Protein AF-A0A0K2VIL4-F1 (afdb_monomer)

Mean predicted aligned error: 11.97 Å

Structure (mmCIF, N/CA/C/O backbone):
data_AF-A0A0K2VIL4-F1
#
_entry.id   AF-A0A0K2VIL4-F1
#
loop_
_atom_site.group_PDB
_atom_site.id
_atom_site.type_symbol
_atom_site.label_atom_id
_atom_site.label_alt_id
_atom_site.label_comp_id
_atom_site.label_asym_id
_atom_site.label_entity_id
_atom_site.label_seq_id
_atom_site.pdbx_PDB_ins_code
_atom_site.Cartn_x
_atom_site.Cartn_y
_atom_site.Cartn_z
_atom_site.occupancy
_atom_site.B_iso_or_equiv
_atom_site.auth_seq_id
_atom_site.auth_comp_id
_atom_site.auth_asym_id
_atom_site.auth_atom_id
_atom_site.pdbx_PDB_model_num
ATOM 1 N N . MET A 1 1 ? 13.661 13.973 -0.979 1.00 40.34 1 MET A N 1
ATOM 2 C CA . MET A 1 1 ? 13.754 12.608 -0.407 1.00 40.34 1 MET A CA 1
ATOM 3 C C . MET A 1 1 ? 13.220 11.611 -1.428 1.00 40.34 1 MET A C 1
ATOM 5 O O . MET A 1 1 ? 12.147 11.845 -1.969 1.00 40.34 1 MET A O 1
ATOM 9 N N . GLY A 1 2 ? 13.988 10.572 -1.771 1.00 50.31 2 GLY A N 1
ATOM 10 C CA . GLY A 1 2 ? 13.597 9.580 -2.782 1.00 50.31 2 GLY A CA 1
ATOM 11 C C . GLY A 1 2 ? 12.700 8.485 -2.201 1.00 50.31 2 GLY A C 1
ATOM 12 O O . GLY A 1 2 ? 12.974 7.985 -1.115 1.00 50.31 2 GLY A O 1
ATOM 13 N N . LYS A 1 3 ? 11.635 8.109 -2.920 1.00 58.19 3 LYS A N 1
ATOM 14 C CA . LYS A 1 3 ? 10.747 6.992 -2.549 1.00 58.19 3 LYS A CA 1
ATOM 15 C C . LYS A 1 3 ? 11.467 5.650 -2.723 1.00 58.19 3 LYS A C 1
ATOM 17 O O . LYS A 1 3 ? 12.288 5.515 -3.635 1.00 58.19 3 LYS A O 1
ATOM 22 N N . ASN A 1 4 ? 11.137 4.648 -1.900 1.00 68.44 4 ASN A N 1
ATOM 23 C CA . ASN A 1 4 ? 11.674 3.300 -2.088 1.00 68.44 4 ASN A CA 1
ATOM 24 C C . ASN A 1 4 ? 11.289 2.747 -3.463 1.00 68.44 4 ASN A C 1
ATOM 26 O O . ASN A 1 4 ? 10.194 2.978 -3.972 1.00 68.44 4 ASN A O 1
ATOM 30 N N . ARG A 1 5 ? 12.203 1.975 -4.055 1.00 74.44 5 ARG A N 1
ATOM 31 C CA . ARG A 1 5 ? 11.951 1.236 -5.303 1.00 74.44 5 ARG A CA 1
ATOM 32 C C . ARG A 1 5 ? 11.343 -0.145 -5.047 1.00 74.44 5 ARG A C 1
ATOM 34 O O . ARG A 1 5 ? 10.917 -0.807 -5.988 1.00 74.44 5 ARG A O 1
ATOM 41 N N . ASN A 1 6 ? 11.289 -0.553 -3.778 1.00 82.44 6 ASN A N 1
ATOM 42 C CA . ASN A 1 6 ? 10.804 -1.852 -3.333 1.00 82.44 6 ASN A CA 1
ATOM 43 C C . ASN A 1 6 ? 9.430 -1.756 -2.686 1.00 82.44 6 ASN A C 1
ATOM 45 O O . ASN A 1 6 ? 9.183 -0.871 -1.871 1.00 82.44 6 ASN A O 1
ATOM 49 N N . CYS A 1 7 ? 8.556 -2.688 -3.073 1.00 86.56 7 CYS A N 1
ATOM 50 C CA . CYS A 1 7 ? 7.274 -2.877 -2.418 1.00 86.56 7 CYS A CA 1
ATOM 51 C C . CYS A 1 7 ? 7.521 -3.281 -0.965 1.00 86.56 7 CYS A C 1
ATOM 53 O O . CYS A 1 7 ? 8.366 -4.134 -0.703 1.00 86.56 7 CYS A O 1
ATOM 55 N N . ILE A 1 8 ? 6.788 -2.670 -0.044 1.00 88.00 8 ILE A N 1
ATOM 56 C CA . ILE A 1 8 ? 6.924 -2.939 1.383 1.00 88.00 8 ILE A CA 1
ATOM 57 C C . ILE A 1 8 ? 6.336 -4.296 1.792 1.00 88.00 8 ILE A C 1
ATOM 59 O O . ILE A 1 8 ? 6.768 -4.864 2.787 1.00 88.00 8 ILE A O 1
ATOM 63 N N . VAL A 1 9 ? 5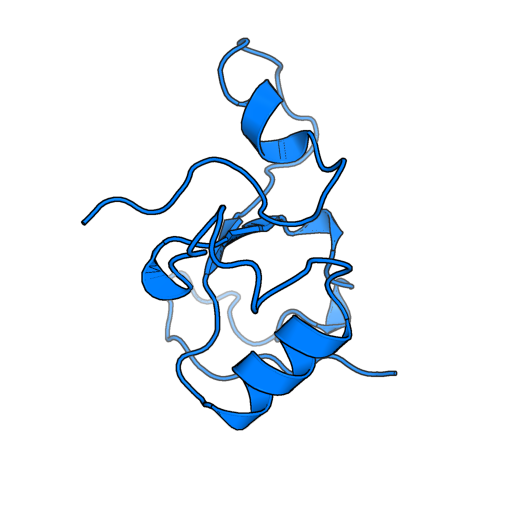.381 -4.828 1.023 1.00 87.38 9 VAL A N 1
ATOM 64 C CA . VAL A 1 9 ? 4.733 -6.113 1.321 1.00 87.38 9 VAL A CA 1
ATOM 65 C C . VAL A 1 9 ? 5.783 -7.238 1.352 1.00 87.38 9 VAL A C 1
ATOM 67 O O . VAL A 1 9 ? 6.490 -7.421 0.354 1.00 87.38 9 VAL A O 1
ATOM 70 N N . PRO A 1 10 ? 5.900 -8.007 2.452 1.00 85.12 10 PRO A N 1
ATOM 71 C CA . PRO A 1 10 ? 6.874 -9.086 2.560 1.00 85.12 10 PRO A CA 1
ATOM 72 C C . PRO A 1 10 ? 6.676 -10.130 1.466 1.00 85.12 10 PRO A C 1
ATOM 74 O O . PRO A 1 10 ? 5.550 -10.462 1.103 1.00 85.12 10 PRO A O 1
ATOM 77 N N . GLY A 1 11 ? 7.781 -10.625 0.908 1.00 82.69 11 GLY A N 1
ATOM 78 C CA . GLY A 1 11 ? 7.749 -11.583 -0.202 1.00 82.69 11 GLY A CA 1
ATOM 79 C C . GLY A 1 11 ? 7.353 -10.984 -1.559 1.00 82.69 11 GLY A C 1
ATOM 80 O O . GLY A 1 11 ? 7.306 -11.706 -2.550 1.00 82.69 11 GLY A O 1
ATOM 81 N N . CYS A 1 12 ? 7.094 -9.675 -1.657 1.00 84.75 12 CYS A N 1
ATOM 82 C CA . CYS A 1 12 ? 6.810 -9.037 -2.938 1.00 84.75 12 CYS A CA 1
ATOM 83 C C . CYS A 1 12 ? 8.100 -8.622 -3.669 1.00 84.75 12 CYS A C 1
ATOM 85 O O . CYS A 1 12 ? 8.671 -7.557 -3.426 1.00 84.75 12 CYS A O 1
ATOM 87 N N . ASP A 1 13 ? 8.491 -9.380 -4.689 1.00 75.69 13 ASP A N 1
ATOM 88 C CA . ASP A 1 13 ? 9.718 -9.119 -5.458 1.00 75.69 13 ASP A CA 1
ATOM 89 C C . ASP A 1 13 ? 9.604 -8.013 -6.528 1.00 75.69 13 ASP A C 1
ATOM 91 O O . ASP A 1 13 ? 10.547 -7.712 -7.264 1.00 75.69 13 ASP A O 1
ATOM 95 N N . THR A 1 14 ? 8.454 -7.353 -6.624 1.00 71.19 14 THR A N 1
ATOM 96 C CA . THR A 1 14 ? 8.136 -6.392 -7.690 1.00 71.19 14 THR A CA 1
ATOM 97 C C . THR A 1 14 ? 9.132 -5.229 -7.839 1.00 71.19 14 THR A C 1
ATOM 99 O O . THR A 1 14 ? 9.333 -4.722 -8.948 1.00 71.19 14 THR A O 1
ATOM 102 N N . GLY A 1 15 ? 9.776 -4.808 -6.747 1.00 59.84 15 GLY A N 1
ATOM 103 C CA . GLY A 1 15 ? 10.837 -3.797 -6.799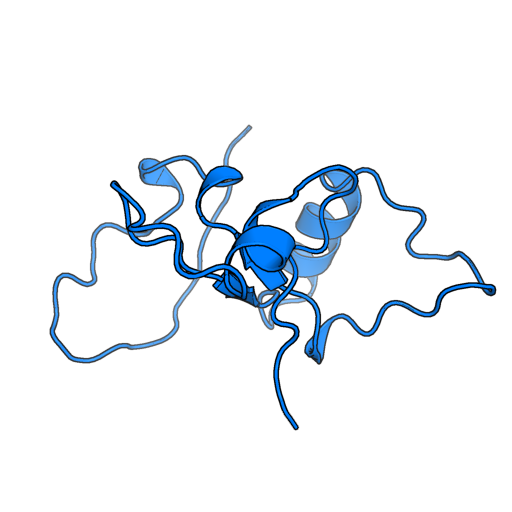 1.00 59.84 15 GLY A CA 1
ATOM 104 C C . GLY A 1 15 ? 12.233 -4.350 -7.067 1.00 59.84 15 GLY A C 1
ATOM 105 O O . GLY A 1 15 ? 13.038 -3.697 -7.733 1.00 59.84 15 GLY A O 1
ATOM 106 N N . ARG A 1 16 ? 12.480 -5.597 -6.652 1.00 56.19 16 ARG A N 1
ATOM 107 C CA . ARG A 1 16 ? 13.749 -6.317 -6.816 1.00 56.19 16 ARG A CA 1
ATOM 108 C C . ARG A 1 16 ? 14.071 -6.616 -8.281 1.00 56.19 16 ARG A C 1
ATOM 110 O O . ARG A 1 16 ? 15.236 -6.666 -8.654 1.00 56.19 16 ARG A O 1
ATOM 117 N N . PHE A 1 17 ? 13.044 -6.763 -9.118 1.00 48.75 17 PHE A N 1
ATOM 118 C CA . PHE A 1 17 ? 13.190 -7.055 -10.548 1.00 48.75 17 PHE A CA 1
ATOM 119 C C . PHE A 1 17 ? 13.303 -5.816 -11.447 1.00 48.75 17 PHE A C 1
ATOM 121 O O . PHE A 1 17 ? 13.548 -5.955 -12.643 1.00 48.75 17 PHE A O 1
ATOM 128 N N . SER A 1 18 ? 13.152 -4.599 -10.907 1.00 49.84 18 SER A N 1
ATOM 129 C CA . SER A 1 18 ? 13.284 -3.367 -11.706 1.00 49.84 18 SER A CA 1
ATOM 130 C C . SER A 1 18 ? 14.719 -3.097 -12.183 1.00 49.84 18 SER A C 1
ATOM 132 O O . SER A 1 18 ? 14.913 -2.370 -13.151 1.00 49.84 18 SER A O 1
ATOM 134 N N . SER A 1 19 ? 15.716 -3.716 -11.548 1.00 49.50 19 SER A N 1
ATOM 135 C CA . SER A 1 19 ? 17.144 -3.525 -11.820 1.00 49.50 19 SER A CA 1
ATOM 136 C C . SER A 1 19 ? 17.752 -4.506 -12.831 1.00 49.50 19 SER A C 1
ATOM 138 O O . SER A 1 19 ? 18.911 -4.331 -13.190 1.00 49.50 19 SER A O 1
ATOM 140 N N . ARG A 1 20 ? 17.018 -5.522 -13.315 1.00 50.22 20 ARG A N 1
ATOM 141 C CA . ARG A 1 20 ? 17.583 -6.597 -14.166 1.00 50.22 20 ARG A CA 1
ATOM 142 C C . ARG A 1 20 ? 17.121 -6.601 -15.629 1.00 50.22 20 ARG A C 1
ATOM 144 O O . ARG A 1 20 ? 17.178 -7.638 -16.275 1.00 50.22 20 ARG A O 1
ATOM 151 N N . GLY A 1 21 ? 16.653 -5.471 -16.165 1.00 51.12 21 GLY A N 1
ATOM 152 C CA . GLY A 1 21 ? 16.371 -5.348 -17.607 1.00 51.12 21 GLY A CA 1
ATOM 153 C C . GLY A 1 21 ? 15.241 -6.246 -18.136 1.00 51.12 21 GLY A C 1
ATOM 154 O O . GLY A 1 21 ? 15.115 -6.431 -19.343 1.00 51.12 21 GLY A O 1
ATOM 155 N N . VAL A 1 22 ? 14.406 -6.801 -17.251 1.00 54.22 22 VAL A N 1
ATOM 156 C CA . VAL A 1 22 ? 13.262 -7.629 -17.643 1.00 54.22 22 VAL A CA 1
ATOM 157 C C . VAL A 1 22 ? 12.209 -6.721 -18.277 1.00 54.22 22 VAL A C 1
ATOM 159 O O . VAL A 1 22 ? 11.648 -5.855 -17.599 1.00 54.22 22 VAL A O 1
ATOM 162 N N . LYS A 1 23 ? 11.936 -6.909 -19.576 1.00 51.19 23 LYS A N 1
ATOM 163 C CA . LYS A 1 23 ? 10.793 -6.286 -20.256 1.00 51.19 23 LYS A CA 1
ATOM 164 C C . LYS A 1 23 ? 9.527 -6.700 -19.506 1.00 51.19 23 LYS A C 1
ATOM 166 O O . LYS A 1 23 ? 9.130 -7.859 -19.542 1.00 51.19 23 LYS A O 1
ATOM 171 N N . LYS A 1 24 ? 8.928 -5.768 -18.762 1.00 55.38 24 LYS A N 1
ATOM 172 C CA . LYS A 1 24 ? 7.680 -6.035 -18.049 1.00 55.38 24 LYS A CA 1
ATOM 173 C C . LYS A 1 24 ? 6.554 -6.071 -19.075 1.00 55.38 24 LYS A C 1
ATOM 175 O O . LYS A 1 24 ? 6.284 -5.051 -19.697 1.00 55.38 24 LYS A O 1
ATOM 180 N N . GLU A 1 25 ? 5.867 -7.203 -19.194 1.00 53.38 25 GLU A N 1
ATOM 181 C CA . GLU A 1 25 ? 4.632 -7.304 -19.989 1.00 53.38 25 GLU A CA 1
ATOM 182 C C . GLU A 1 25 ? 3.553 -6.328 -19.494 1.00 53.38 25 GLU A C 1
ATOM 184 O O . GLU A 1 25 ? 2.672 -5.944 -20.251 1.00 53.38 25 GLU A O 1
ATOM 189 N N . HIS A 1 26 ? 3.638 -5.893 -18.229 1.00 57.22 26 HIS A N 1
ATOM 190 C CA . HIS A 1 26 ? 2.749 -4.894 -17.643 1.00 57.22 26 HIS A CA 1
ATOM 191 C C . HIS A 1 26 ? 3.548 -3.888 -16.798 1.00 57.22 26 HIS A C 1
ATOM 193 O O . HIS A 1 26 ? 4.261 -4.303 -15.874 1.00 57.22 26 HIS A O 1
ATOM 199 N N . PRO A 1 27 ? 3.443 -2.571 -17.053 1.00 67.31 27 PRO A N 1
ATOM 200 C CA . PRO A 1 27 ? 4.097 -1.569 -16.224 1.00 67.31 27 PRO A CA 1
ATOM 201 C C . PRO A 1 27 ? 3.535 -1.640 -14.802 1.00 67.31 27 PRO A C 1
ATOM 203 O O . PRO A 1 27 ? 2.337 -1.508 -14.570 1.00 67.31 27 PRO A O 1
ATOM 206 N N . ILE A 1 28 ? 4.417 -1.880 -13.831 1.00 77.06 28 ILE A N 1
ATOM 207 C CA . ILE A 1 28 ? 4.032 -1.918 -12.421 1.00 77.06 28 ILE A CA 1
ATOM 208 C C . ILE A 1 28 ? 4.278 -0.540 -11.821 1.00 77.06 28 ILE A C 1
ATOM 210 O O . ILE A 1 28 ? 5.418 -0.073 -11.792 1.00 77.06 28 ILE A O 1
ATOM 214 N N . SER A 1 29 ? 3.216 0.079 -11.314 1.00 81.19 29 SER A N 1
ATOM 215 C CA . SER A 1 29 ? 3.277 1.345 -10.591 1.00 81.19 29 SER A CA 1
ATOM 216 C C . SER A 1 29 ? 3.512 1.111 -9.098 1.00 81.19 29 SER A C 1
ATOM 218 O O . SER A 1 29 ? 3.057 0.117 -8.531 1.00 81.19 29 SER A O 1
ATOM 220 N N . LEU A 1 30 ? 4.228 2.036 -8.460 1.00 83.94 30 LEU A N 1
ATOM 221 C CA . LEU A 1 30 ? 4.445 2.065 -7.015 1.00 83.94 30 LEU A CA 1
ATOM 222 C C . LEU A 1 30 ? 3.612 3.198 -6.409 1.00 83.94 30 LEU A C 1
ATOM 224 O O . LEU A 1 30 ? 3.622 4.325 -6.907 1.00 83.94 30 LEU A O 1
ATOM 228 N N . HIS A 1 31 ? 2.892 2.902 -5.335 1.00 86.50 31 HIS A N 1
ATOM 229 C CA . HIS A 1 31 ? 1.981 3.824 -4.669 1.00 86.50 31 HIS A CA 1
ATOM 230 C C . HIS A 1 31 ? 2.445 4.051 -3.237 1.00 86.50 31 HIS A C 1
ATOM 232 O O . HIS A 1 31 ? 2.610 3.098 -2.482 1.00 86.50 31 HIS A O 1
ATOM 238 N N . GLY A 1 32 ? 2.689 5.314 -2.886 1.00 87.56 32 GLY A N 1
ATOM 239 C CA . GLY A 1 32 ? 2.986 5.687 -1.506 1.00 87.56 32 GLY A CA 1
ATOM 240 C C . GLY A 1 32 ? 1.748 5.573 -0.625 1.00 87.56 32 GLY A C 1
ATOM 241 O O . GLY A 1 32 ? 0.623 5.510 -1.132 1.00 87.56 32 GLY A O 1
ATOM 242 N N . PHE A 1 33 ? 1.975 5.575 0.684 1.00 87.19 33 PHE A N 1
ATOM 243 C CA . PHE A 1 33 ? 0.889 5.642 1.650 1.00 87.19 33 PHE A CA 1
ATOM 244 C C . PHE A 1 33 ? 0.054 6.919 1.451 1.00 87.19 33 PHE A C 1
ATOM 246 O O . PHE A 1 33 ? 0.586 7.956 1.041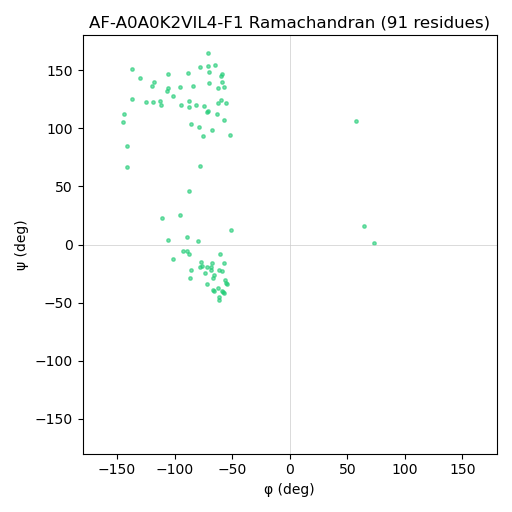 1.00 87.19 33 PHE A O 1
ATOM 253 N N . PRO A 1 34 ? -1.260 6.850 1.704 1.00 84.69 34 PRO A N 1
ATOM 254 C CA . PRO A 1 34 ? -2.114 8.027 1.715 1.00 84.69 34 PRO A CA 1
ATOM 255 C C . PRO A 1 34 ? -1.722 8.969 2.861 1.00 84.69 34 PRO A C 1
ATOM 257 O O . PRO A 1 34 ? -1.193 8.534 3.875 1.00 84.69 34 PRO A O 1
ATOM 260 N N . ASN A 1 35 ? -2.022 10.262 2.715 1.00 82.88 35 ASN A N 1
ATOM 261 C CA . ASN A 1 35 ? -1.750 11.261 3.760 1.00 82.88 35 ASN A CA 1
ATOM 262 C C . ASN A 1 35 ? -2.768 11.219 4.915 1.00 82.88 35 ASN A C 1
ATOM 264 O O . ASN A 1 35 ? -2.563 11.847 5.947 1.00 82.88 35 ASN A O 1
ATOM 268 N N . GLU A 1 36 ? -3.901 10.547 4.714 1.00 85.56 36 GLU A N 1
ATOM 269 C CA . GLU A 1 36 ? -5.018 10.511 5.657 1.00 85.56 36 GLU A CA 1
ATOM 270 C C . GLU A 1 36 ? -4.807 9.368 6.661 1.00 85.56 36 GLU A C 1
ATOM 272 O O . GLU A 1 36 ? -4.636 8.214 6.263 1.00 85.56 36 GLU A O 1
ATOM 277 N N . SER A 1 37 ? -4.791 9.695 7.958 1.00 84.12 37 SER A N 1
ATOM 278 C CA . SER A 1 37 ? -4.382 8.787 9.043 1.00 84.12 37 SER A CA 1
ATOM 279 C C . SER A 1 37 ? -5.200 7.500 9.104 1.00 84.12 37 SER A C 1
ATOM 281 O O . SER A 1 37 ? -4.628 6.423 9.246 1.00 84.12 37 SER A O 1
ATOM 283 N N . THR A 1 38 ? -6.513 7.596 8.905 1.00 86.62 38 THR A N 1
ATOM 284 C CA . THR A 1 38 ? -7.427 6.445 8.901 1.00 86.62 38 THR A CA 1
ATOM 285 C C . THR A 1 38 ? -7.048 5.419 7.836 1.00 86.62 38 THR A C 1
ATOM 287 O O . THR A 1 38 ? -7.034 4.220 8.094 1.00 86.62 38 THR A O 1
ATOM 290 N N . TRP A 1 39 ? -6.649 5.876 6.647 1.00 84.38 39 TRP A N 1
ATOM 291 C CA . TRP A 1 39 ? -6.202 4.986 5.579 1.00 84.38 39 TRP A CA 1
ATOM 292 C C . TRP A 1 39 ? -4.835 4.371 5.854 1.00 84.38 39 TRP A C 1
ATOM 294 O O . TRP A 1 39 ? -4.593 3.233 5.455 1.00 84.38 39 TR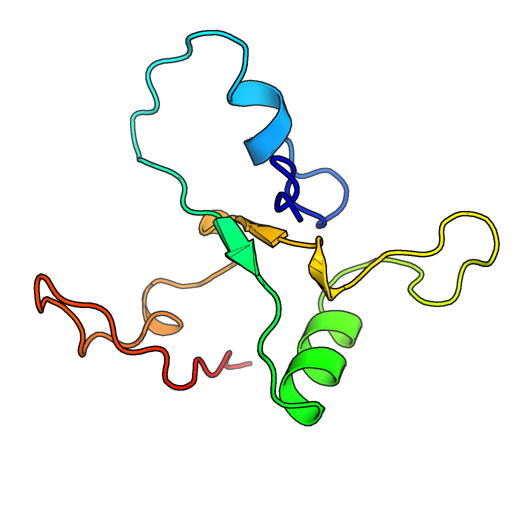P A O 1
ATOM 304 N N . ILE A 1 40 ? -3.940 5.107 6.518 1.00 86.88 40 ILE A N 1
ATOM 305 C CA . ILE A 1 40 ? -2.644 4.568 6.939 1.00 86.88 40 ILE A CA 1
ATOM 306 C C . ILE A 1 40 ? -2.866 3.399 7.900 1.00 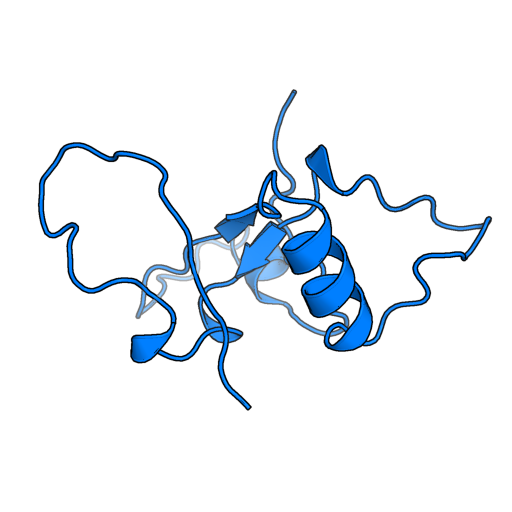86.88 40 ILE A C 1
ATOM 308 O O . ILE A 1 40 ? -2.235 2.361 7.726 1.00 86.88 40 ILE A O 1
ATOM 312 N N . GLU A 1 41 ? -3.764 3.541 8.874 1.00 87.56 41 GLU A N 1
ATOM 313 C CA . GLU A 1 41 ? -4.104 2.474 9.824 1.00 87.56 41 GLU A CA 1
ATOM 314 C C . GLU A 1 41 ? -4.689 1.254 9.113 1.00 87.56 41 GLU A C 1
ATOM 316 O O . GLU A 1 41 ? -4.158 0.158 9.273 1.00 87.56 41 GLU A O 1
ATOM 321 N N . THR A 1 42 ? -5.660 1.445 8.214 1.00 88.12 42 THR A N 1
ATOM 322 C CA . THR A 1 42 ? -6.205 0.342 7.403 1.00 88.12 42 THR A CA 1
ATOM 323 C C . THR A 1 42 ? -5.119 -0.375 6.601 1.00 88.12 42 THR A C 1
ATOM 325 O O . THR A 1 42 ? -5.107 -1.599 6.511 1.00 88.12 42 THR A O 1
ATOM 328 N N . TRP A 1 43 ? -4.175 0.365 6.011 1.00 88.44 43 TRP A N 1
ATOM 329 C CA . TRP A 1 43 ? -3.062 -0.242 5.281 1.00 88.44 43 TRP A CA 1
ATOM 330 C C . TRP A 1 43 ? -2.146 -1.038 6.214 1.00 88.44 43 TRP A C 1
ATOM 332 O O . TRP A 1 43 ? -1.705 -2.125 5.847 1.00 88.44 43 TRP A O 1
ATOM 342 N N . LYS A 1 44 ? -1.871 -0.533 7.420 1.00 87.94 44 LYS A N 1
ATOM 343 C CA . LYS A 1 44 ? -1.058 -1.252 8.406 1.00 87.94 44 LYS A CA 1
ATOM 344 C C . LYS A 1 44 ? -1.698 -2.567 8.841 1.00 87.94 44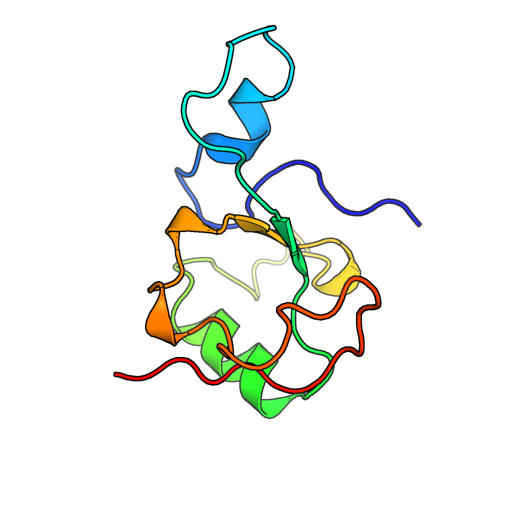 LYS A C 1
ATOM 346 O O . LYS A 1 44 ? -0.972 -3.537 9.015 1.00 87.94 44 LYS A O 1
ATOM 351 N N . GLU A 1 45 ? -3.020 -2.603 8.978 1.00 88.38 45 GLU A N 1
ATOM 352 C CA . GLU A 1 45 ? -3.765 -3.807 9.367 1.00 88.38 45 GLU A CA 1
ATOM 353 C C . GLU A 1 45 ? -3.709 -4.912 8.305 1.00 88.38 45 GLU A C 1
ATOM 355 O O . GLU A 1 45 ? -3.590 -6.087 8.644 1.00 88.38 45 GLU A O 1
ATOM 360 N N . VAL A 1 46 ? -3.782 -4.557 7.018 1.00 88.62 46 VAL A N 1
ATOM 361 C CA . VAL A 1 46 ? -3.822 -5.551 5.927 1.00 88.62 46 VAL A CA 1
ATOM 362 C C . VAL A 1 46 ? -2.441 -6.009 5.466 1.00 88.62 46 VAL A C 1
ATOM 364 O O . VAL A 1 46 ? -2.309 -7.066 4.849 1.00 88.62 46 VAL A O 1
ATOM 367 N N . ILE A 1 47 ? -1.402 -5.213 5.715 1.00 88.38 47 ILE A N 1
ATOM 368 C CA . ILE A 1 47 ? -0.036 -5.543 5.317 1.00 88.38 47 ILE A CA 1
ATOM 369 C C . ILE A 1 47 ? 0.600 -6.369 6.443 1.00 88.38 47 ILE A C 1
ATOM 371 O O . ILE A 1 47 ? 0.768 -5.837 7.540 1.00 88.38 47 ILE A O 1
ATOM 375 N N . PRO A 1 48 ? 1.010 -7.627 6.188 1.00 85.50 48 PRO A N 1
ATOM 376 C CA . PRO A 1 48 ? 1.471 -8.550 7.225 1.00 85.50 48 PRO A CA 1
ATOM 377 C C . PRO A 1 48 ? 2.909 -8.232 7.661 1.00 85.50 48 PRO A C 1
ATOM 379 O O . PRO A 1 48 ? 3.847 -8.972 7.373 1.00 85.50 48 PRO A O 1
ATOM 382 N N . ILE A 1 49 ? 3.094 -7.088 8.313 1.00 85.31 49 ILE A N 1
ATOM 383 C CA . ILE A 1 49 ? 4.375 -6.575 8.797 1.00 85.31 49 ILE A CA 1
ATOM 384 C C . ILE A 1 49 ? 4.232 -6.166 10.255 1.00 85.31 49 ILE A C 1
ATOM 386 O O . ILE A 1 49 ? 3.228 -5.580 10.655 1.00 85.31 49 ILE A O 1
ATOM 390 N N . ASP A 1 50 ? 5.285 -6.403 11.033 1.00 85.19 50 ASP A N 1
ATOM 391 C CA . ASP A 1 50 ? 5.411 -5.809 12.357 1.00 85.19 50 ASP A CA 1
ATOM 392 C C . ASP A 1 50 ? 5.802 -4.325 12.253 1.00 85.19 50 ASP A C 1
ATOM 394 O O . ASP A 1 50 ? 6.976 -3.957 12.165 1.00 85.19 50 ASP A O 1
ATOM 398 N N . TRP A 1 51 ? 4.788 -3.460 12.254 1.00 82.06 51 TRP A N 1
ATOM 399 C CA . TRP A 1 51 ? 4.939 -2.004 12.197 1.00 82.06 51 TRP A CA 1
ATOM 400 C C . TRP A 1 51 ? 5.575 -1.388 13.447 1.00 82.06 51 TRP A C 1
ATOM 402 O O . TRP A 1 51 ? 6.005 -0.235 13.392 1.00 82.06 51 TRP A O 1
ATOM 412 N N . ASN A 1 52 ? 5.629 -2.129 14.557 1.00 78.19 52 ASN A N 1
ATOM 413 C CA . ASN A 1 52 ? 6.150 -1.664 15.842 1.00 78.19 52 ASN A CA 1
ATOM 414 C C . ASN A 1 52 ? 7.533 -2.254 16.160 1.00 78.19 52 ASN A C 1
ATOM 416 O O . ASN A 1 52 ? 8.085 -1.988 17.233 1.00 78.19 52 ASN A O 1
ATOM 420 N N . SER A 1 53 ? 8.115 -3.024 15.236 1.00 74.88 53 SER A N 1
ATOM 421 C CA . SER A 1 53 ? 9.424 -3.633 15.431 1.00 74.88 53 SER A CA 1
ATOM 422 C C . SER A 1 53 ? 10.506 -2.564 15.590 1.00 74.88 53 SER A C 1
ATOM 424 O O . SER A 1 53 ? 10.872 -1.865 14.643 1.00 74.88 53 SER A O 1
ATOM 426 N N . LYS A 1 54 ? 11.088 -2.461 16.790 1.00 59.88 54 LYS A N 1
ATOM 427 C CA . LYS A 1 54 ? 12.191 -1.524 17.077 1.00 59.88 54 LYS A CA 1
ATOM 428 C C . LYS A 1 54 ? 13.443 -1.788 16.229 1.00 59.88 54 LYS A C 1
ATOM 430 O O . LYS A 1 54 ? 14.254 -0.885 16.057 1.00 59.88 54 LYS A O 1
ATOM 435 N N . SER A 1 55 ? 13.596 -3.005 15.698 1.00 59.78 55 SER A N 1
ATOM 436 C CA . SER A 1 55 ? 14.742 -3.396 14.867 1.00 59.78 55 SER A CA 1
ATOM 437 C C . SER A 1 55 ? 14.654 -2.892 13.422 1.00 59.78 55 SER A C 1
ATOM 439 O O . SER A 1 55 ? 15.676 -2.849 12.742 1.00 59.78 55 SER A O 1
ATOM 441 N N . HIS A 1 56 ? 13.464 -2.532 12.939 1.00 60.47 56 HIS A N 1
ATOM 442 C CA . HIS A 1 56 ? 13.241 -2.018 11.590 1.00 60.47 56 HIS A CA 1
ATOM 443 C C . HIS A 1 56 ? 12.192 -0.910 11.662 1.00 60.47 56 HIS A C 1
ATOM 445 O O . HIS A 1 56 ? 11.003 -1.141 11.453 1.00 60.47 56 HIS A O 1
ATOM 451 N N . SER A 1 57 ? 12.630 0.317 11.953 1.00 65.19 57 SER A N 1
ATOM 452 C CA . SER A 1 57 ? 11.748 1.480 11.883 1.00 65.19 57 SER A CA 1
ATOM 453 C C . SER A 1 57 ? 11.363 1.742 10.426 1.00 65.19 57 SER A C 1
ATOM 455 O O . SER A 1 57 ? 12.098 2.324 9.625 1.00 65.19 57 SER A O 1
ATOM 457 N N . ILE A 1 58 ? 10.181 1.267 10.049 1.00 77.12 58 ILE A N 1
ATOM 458 C CA . ILE A 1 58 ? 9.643 1.481 8.713 1.00 77.12 58 ILE A CA 1
ATOM 459 C C . ILE A 1 58 ? 9.225 2.941 8.583 1.00 77.12 58 ILE A C 1
ATOM 461 O O . ILE A 1 58 ? 8.265 3.402 9.202 1.00 77.12 58 ILE A O 1
ATOM 465 N N . ASN A 1 59 ? 9.918 3.670 7.712 1.00 83.62 59 ASN A N 1
ATOM 466 C CA . ASN A 1 59 ? 9.514 5.018 7.349 1.00 83.62 59 ASN A CA 1
ATOM 467 C C . ASN A 1 59 ? 8.367 4.971 6.326 1.00 83.62 59 ASN A C 1
ATOM 469 O O . ASN A 1 59 ? 8.596 4.785 5.128 1.00 83.62 59 ASN A O 1
ATOM 473 N N . ILE A 1 60 ? 7.140 5.187 6.806 1.00 83.25 60 ILE A N 1
ATOM 474 C CA . ILE A 1 60 ? 5.904 5.213 6.003 1.00 83.25 60 ILE A CA 1
ATOM 475 C C . ILE A 1 60 ? 6.002 6.211 4.838 1.00 83.25 60 ILE A C 1
ATOM 477 O O . ILE A 1 60 ? 5.520 5.919 3.746 1.00 83.25 60 ILE A O 1
ATOM 481 N N . ASN A 1 61 ? 6.701 7.339 5.018 1.00 81.62 61 ASN A N 1
ATOM 482 C CA . ASN A 1 61 ? 6.851 8.363 3.976 1.00 81.62 61 ASN A CA 1
ATOM 483 C C . ASN A 1 61 ? 7.657 7.869 2.765 1.00 81.62 61 ASN A C 1
ATOM 485 O O . ASN A 1 61 ? 7.477 8.359 1.650 1.00 81.62 61 ASN A O 1
ATOM 489 N N . ASN A 1 62 ? 8.537 6.888 2.977 1.00 82.88 62 ASN A N 1
ATOM 490 C CA . ASN A 1 62 ? 9.338 6.277 1.919 1.00 82.88 62 ASN A CA 1
ATOM 491 C C . ASN A 1 62 ? 8.771 4.925 1.467 1.00 82.88 62 ASN A C 1
ATOM 493 O O . ASN A 1 62 ? 9.208 4.407 0.438 1.00 82.88 62 ASN A O 1
ATOM 497 N N . ALA A 1 63 ? 7.829 4.350 2.217 1.00 85.94 63 ALA A N 1
ATOM 498 C CA . ALA A 1 63 ? 7.203 3.074 1.918 1.00 85.94 63 ALA A CA 1
ATOM 499 C C . ALA A 1 63 ? 6.282 3.172 0.697 1.00 85.94 63 ALA A C 1
ATOM 501 O O . ALA A 1 63 ? 5.533 4.135 0.522 1.00 85.94 63 ALA A O 1
ATOM 502 N N . VAL A 1 64 ? 6.324 2.144 -0.150 1.00 87.44 64 VAL A N 1
ATOM 503 C CA . VAL A 1 64 ? 5.483 2.050 -1.344 1.00 87.44 64 VAL A CA 1
ATOM 504 C C . VAL A 1 64 ? 4.921 0.645 -1.504 1.00 87.44 64 VAL A C 1
ATOM 506 O O . VAL A 1 64 ? 5.553 -0.333 -1.112 1.00 87.44 64 VAL A O 1
ATOM 509 N N . ILE A 1 65 ? 3.752 0.538 -2.128 1.00 87.69 65 ILE A N 1
ATOM 510 C CA . ILE A 1 65 ? 3.093 -0.723 -2.476 1.00 87.69 65 ILE A CA 1
ATOM 511 C C . ILE A 1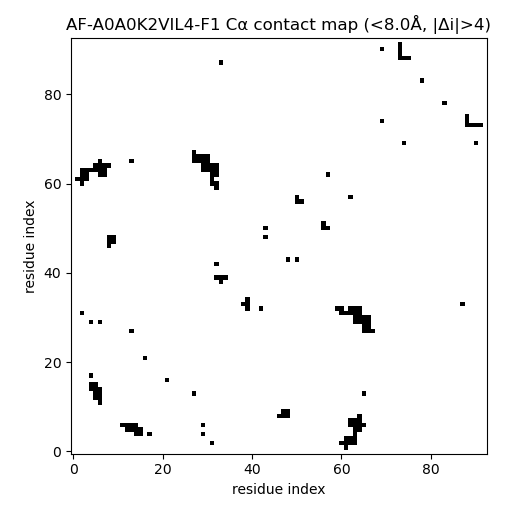 65 ? 2.930 -0.790 -3.989 1.00 87.69 65 ILE A C 1
ATOM 513 O O . ILE A 1 65 ? 2.574 0.199 -4.631 1.00 87.69 65 ILE A O 1
ATOM 517 N N . CYS A 1 66 ? 3.208 -1.947 -4.581 1.00 86.81 66 CYS A N 1
ATOM 518 C CA . CYS A 1 66 ? 3.042 -2.122 -6.017 1.00 86.81 66 CYS A CA 1
ATOM 519 C C . CYS A 1 66 ? 1.575 -2.328 -6.422 1.00 86.81 66 CYS A C 1
ATOM 521 O O . CYS A 1 66 ? 0.777 -2.862 -5.653 1.00 86.81 66 CYS A O 1
ATOM 523 N N . SER A 1 67 ? 1.231 -1.955 -7.657 1.00 85.62 67 SER A N 1
ATOM 524 C CA . SER A 1 67 ? -0.134 -2.038 -8.198 1.00 85.62 67 SER A CA 1
ATOM 525 C C . SER A 1 67 ? -0.760 -3.442 -8.171 1.00 85.62 67 SER A C 1
ATOM 527 O O . SER A 1 67 ? -1.974 -3.552 -8.271 1.00 85.62 67 SER A O 1
ATOM 529 N N . ARG A 1 68 ? 0.030 -4.512 -7.985 1.00 85.62 68 ARG A N 1
ATOM 530 C CA . ARG A 1 68 ? -0.460 -5.901 -7.868 1.00 85.62 68 ARG A CA 1
ATOM 531 C C . ARG A 1 68 ? -1.251 -6.180 -6.587 1.00 85.62 68 ARG A C 1
ATOM 533 O O . ARG A 1 68 ? -2.010 -7.139 -6.561 1.00 85.62 68 ARG A O 1
ATOM 540 N N . HIS A 1 69 ? -1.071 -5.372 -5.542 1.00 88.19 69 HIS A N 1
ATOM 541 C CA . HIS A 1 69 ? -1.807 -5.512 -4.277 1.00 88.19 69 HIS A CA 1
ATOM 542 C C . HIS A 1 69 ? -3.126 -4.732 -4.258 1.00 88.19 69 HIS A C 1
ATOM 544 O O . HIS A 1 69 ? -3.782 -4.660 -3.226 1.00 88.19 69 HIS A O 1
ATOM 550 N N . PHE A 1 70 ? -3.506 -4.144 -5.392 1.00 85.19 70 PHE A N 1
ATOM 551 C CA . PHE A 1 70 ? -4.746 -3.404 -5.559 1.00 85.19 70 PHE A CA 1
ATOM 552 C C . PHE A 1 70 ? -5.591 -4.097 -6.626 1.00 85.19 70 PHE A C 1
ATOM 554 O O . PHE A 1 70 ? -5.080 -4.538 -7.660 1.00 85.19 70 PHE A O 1
ATOM 561 N N . LYS A 1 71 ? -6.901 -4.170 -6.407 1.00 82.94 71 LYS A N 1
ATOM 562 C CA . LYS A 1 71 ? -7.862 -4.522 -7.451 1.00 82.94 71 LYS A CA 1
ATOM 563 C C . LYS A 1 71 ? -7.955 -3.351 -8.430 1.00 82.94 71 LYS A C 1
ATOM 565 O O . LYS A 1 71 ? -7.760 -2.194 -8.064 1.00 82.94 71 LYS A O 1
ATOM 570 N N . LYS A 1 72 ? -8.316 -3.624 -9.688 1.00 77.56 72 LYS A N 1
ATOM 571 C CA . LYS A 1 72 ? -8.514 -2.561 -10.695 1.00 77.56 72 LYS A CA 1
ATOM 572 C C . LYS A 1 72 ? -9.529 -1.502 -10.236 1.00 77.56 72 LYS A C 1
ATOM 574 O O . LYS A 1 72 ? -9.358 -0.332 -10.539 1.00 77.56 72 LYS A O 1
ATOM 579 N N . THR A 1 73 ? -10.533 -1.916 -9.466 1.00 78.81 73 THR A N 1
ATOM 580 C CA . THR A 1 73 ? -11.578 -1.059 -8.884 1.00 78.81 73 THR A CA 1
ATOM 581 C C . THR A 1 73 ? -11.094 -0.171 -7.739 1.00 78.81 73 THR A C 1
ATOM 583 O O . THR A 1 73 ? -11.759 0.807 -7.414 1.00 78.81 73 THR A O 1
ATOM 586 N N . ASP A 1 74 ? -9.955 -0.494 -7.117 1.00 76.19 74 ASP A N 1
ATOM 587 C CA . ASP A 1 74 ? -9.370 0.325 -6.045 1.00 76.19 74 ASP A CA 1
ATOM 588 C C . ASP A 1 74 ? -8.679 1.575 -6.612 1.00 76.19 74 ASP A C 1
ATOM 590 O O . ASP A 1 74 ? -8.431 2.566 -5.911 1.00 76.19 74 ASP A O 1
ATOM 594 N N . PHE A 1 75 ? -8.375 1.549 -7.910 1.00 71.69 75 PHE A N 1
ATOM 595 C CA . PHE A 1 75 ? -8.015 2.737 -8.656 1.00 71.69 75 PHE A CA 1
ATOM 596 C C . PHE A 1 75 ? -9.303 3.449 -9.039 1.00 71.69 75 PHE A C 1
ATOM 598 O O . PHE A 1 75 ? -10.145 2.899 -9.744 1.00 71.69 75 PHE A O 1
ATOM 605 N N . ARG A 1 76 ? -9.454 4.695 -8.583 1.00 63.00 76 ARG A N 1
ATOM 606 C CA . ARG A 1 76 ? -10.510 5.557 -9.107 1.00 63.00 76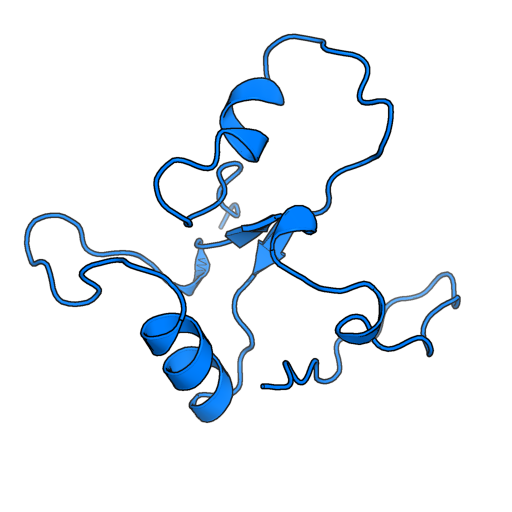 ARG A CA 1
ATOM 607 C C . ARG A 1 76 ? -10.363 5.629 -10.624 1.00 63.00 76 ARG A C 1
ATOM 609 O O . ARG A 1 76 ? -9.318 6.047 -11.117 1.00 63.00 76 ARG A O 1
ATOM 616 N N . SER A 1 77 ? -11.418 5.232 -11.324 1.00 49.78 77 SER A N 1
ATOM 617 C CA . SER A 1 77 ? -11.587 5.315 -12.778 1.00 49.78 77 SER A CA 1
ATOM 618 C C . SER A 1 77 ? -11.533 6.748 -13.320 1.00 49.78 77 SER A C 1
ATOM 620 O O . SER A 1 77 ? -11.474 6.944 -14.528 1.00 49.78 77 SER A O 1
ATOM 622 N N . ASP A 1 78 ? -11.505 7.752 -12.443 1.00 42.50 78 ASP A N 1
ATOM 623 C CA . ASP A 1 78 ? -11.799 9.141 -12.796 1.00 42.50 78 ASP A CA 1
ATOM 624 C C . ASP A 1 78 ? -10.547 9.976 -13.119 1.00 42.50 78 ASP A C 1
ATOM 626 O O . ASP A 1 78 ? -10.552 11.192 -12.944 1.00 42.50 78 ASP A O 1
ATOM 630 N N . ILE A 1 79 ? -9.449 9.344 -13.551 1.00 43.69 79 ILE A N 1
ATOM 631 C CA . ILE A 1 79 ? -8.270 10.051 -14.078 1.00 43.69 79 ILE A CA 1
ATOM 632 C C . ILE A 1 79 ? -7.693 9.263 -15.266 1.00 43.69 79 ILE A C 1
ATOM 634 O O . ILE A 1 79 ? -6.585 8.737 -15.213 1.00 43.69 79 ILE A O 1
ATOM 638 N N . TYR A 1 80 ? -8.456 9.203 -16.359 1.00 39.94 80 TYR A N 1
ATOM 639 C CA . TYR A 1 80 ? -7.901 9.250 -17.723 1.00 39.94 80 TYR A CA 1
ATOM 640 C C . TYR A 1 80 ? -7.765 10.716 -18.159 1.00 39.94 80 TYR A C 1
ATOM 642 O O . TYR A 1 80 ? -8.173 11.121 -19.242 1.00 39.94 80 TYR A O 1
ATOM 650 N N . SER A 1 81 ? -7.220 11.537 -17.270 1.00 36.94 81 SER A N 1
ATOM 651 C CA . SER A 1 81 ? -6.802 12.888 -17.598 1.00 36.94 81 SER A CA 1
ATOM 652 C C . SER A 1 81 ? -5.292 12.870 -17.479 1.00 36.94 81 SER A C 1
ATOM 654 O O . SER A 1 81 ? -4.778 12.533 -16.413 1.00 36.94 81 SER A O 1
ATOM 656 N N . ASP A 1 82 ? -4.596 13.238 -18.548 1.00 41.88 82 ASP A N 1
ATOM 657 C CA . ASP A 1 82 ? -3.144 13.445 -18.672 1.00 41.88 82 ASP A CA 1
ATOM 658 C C . ASP A 1 82 ? -2.507 14.374 -17.609 1.00 41.88 82 ASP A C 1
ATOM 660 O O . ASP A 1 82 ? -1.369 14.816 -17.730 1.00 41.88 82 ASP A O 1
ATOM 664 N N . ILE A 1 83 ? -3.218 14.705 -16.533 1.00 42.72 83 ILE A N 1
ATOM 665 C CA . ILE A 1 83 ? -2.809 15.626 -15.487 1.00 42.72 83 ILE A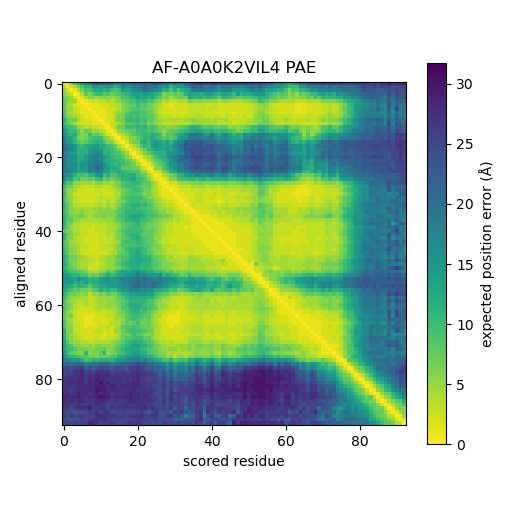 CA 1
ATOM 666 C C . ILE A 1 83 ? -3.371 15.083 -14.168 1.00 42.72 83 ILE A C 1
ATOM 668 O O . ILE A 1 83 ? -4.573 15.143 -13.923 1.00 42.72 83 ILE A O 1
ATOM 672 N N . GLN A 1 84 ? -2.507 14.509 -13.325 1.00 46.19 84 GLN A N 1
ATOM 673 C CA . GLN A 1 84 ? -2.859 14.005 -11.990 1.00 46.19 84 GLN A CA 1
ATOM 674 C C . GLN A 1 84 ? -3.474 15.106 -11.106 1.00 46.19 84 GLN A C 1
ATOM 676 O O . GLN A 1 84 ? -2.842 16.146 -10.914 1.00 46.19 84 GLN A O 1
ATOM 681 N N . PRO A 1 85 ? -4.574 14.808 -10.385 1.00 39.91 85 PRO A N 1
ATOM 682 C CA . PRO A 1 85 ? -4.720 15.322 -9.031 1.00 39.91 85 PRO A CA 1
ATOM 683 C C . PRO A 1 85 ? -4.962 14.174 -8.048 1.00 39.91 85 PRO A C 1
ATOM 685 O O . PRO A 1 85 ? -5.907 13.391 -8.119 1.00 39.91 85 PRO A O 1
ATOM 688 N N . SER A 1 86 ? -4.073 14.105 -7.072 1.00 47.31 86 SER A N 1
ATOM 689 C CA . SER A 1 86 ? -4.112 13.268 -5.882 1.00 47.31 86 SER A CA 1
ATOM 690 C C . SER A 1 86 ? -5.425 13.391 -5.095 1.00 47.31 86 SER A C 1
ATOM 692 O O . SER A 1 86 ? -5.516 14.253 -4.224 1.00 47.31 86 SER A O 1
ATOM 694 N N . LYS A 1 87 ? -6.429 12.527 -5.319 1.00 48.72 87 LYS A N 1
ATOM 695 C CA . LYS A 1 87 ? -7.569 12.392 -4.386 1.00 48.72 87 LYS A CA 1
ATOM 696 C C . LYS A 1 87 ? -8.095 10.958 -4.238 1.00 48.72 87 LYS A C 1
ATOM 698 O O . LYS A 1 87 ? -8.754 10.434 -5.127 1.00 48.72 87 LYS A O 1
ATOM 703 N N . LYS A 1 88 ? -7.872 10.435 -3.022 1.00 49.53 88 LYS A N 1
ATOM 704 C CA . LYS A 1 88 ? -8.644 9.426 -2.265 1.00 49.53 88 LYS A CA 1
ATOM 705 C C . LYS A 1 88 ? -8.858 8.068 -2.943 1.00 49.53 88 LYS A C 1
ATOM 707 O O . LYS A 1 88 ? -9.700 7.930 -3.819 1.00 49.53 88 LYS A O 1
ATOM 712 N N . ARG A 1 89 ? -8.151 7.037 -2.474 1.00 50.78 89 ARG A N 1
ATOM 713 C CA . ARG A 1 89 ? -8.358 5.639 -2.888 1.00 50.78 89 ARG A CA 1
ATOM 714 C C . ARG A 1 89 ? -8.928 4.861 -1.709 1.00 50.78 89 ARG A C 1
ATOM 716 O O . ARG A 1 89 ? -8.291 4.835 -0.661 1.00 50.78 89 ARG A O 1
ATOM 723 N N . ARG A 1 90 ? -10.129 4.293 -1.878 1.00 51.72 90 ARG A N 1
ATOM 724 C CA . ARG A 1 90 ? -10.745 3.381 -0.906 1.00 51.72 90 ARG A CA 1
ATOM 725 C C . ARG A 1 90 ? -10.443 1.942 -1.316 1.00 51.72 90 ARG A C 1
ATOM 727 O O . ARG A 1 90 ? -10.591 1.634 -2.491 1.00 51.72 90 ARG A O 1
ATOM 734 N N . LEU A 1 91 ? -10.057 1.099 -0.361 1.00 48.56 91 LEU A N 1
ATOM 735 C CA . LEU A 1 91 ? -9.939 -0.352 -0.529 1.00 48.56 91 LEU A CA 1
ATOM 736 C C . LEU A 1 91 ? -11.177 -1.004 0.110 1.00 48.56 91 LEU A C 1
ATOM 738 O O . LEU A 1 91 ? -11.491 -0.679 1.255 1.00 48.56 91 LEU A O 1
ATOM 742 N N . ASN A 1 92 ? -11.889 -1.873 -0.613 1.00 51.69 92 ASN A N 1
ATOM 743 C CA . ASN A 1 92 ? -13.054 -2.604 -0.094 1.00 51.69 92 ASN A CA 1
ATOM 744 C C . ASN A 1 92 ? -12.736 -4.088 0.189 1.00 51.69 92 ASN A C 1
ATOM 746 O O . ASN A 1 92 ? -11.954 -4.707 -0.537 1.00 51.69 92 ASN A O 1
ATOM 750 N N . ARG A 1 93 ? -13.428 -4.564 1.239 1.00 41.19 93 ARG A N 1
ATOM 751 C CA . ARG A 1 93 ? -13.490 -5.867 1.939 1.00 41.19 93 ARG A CA 1
ATOM 752 C C . ARG A 1 93 ? -13.144 -7.138 1.152 1.00 41.19 93 ARG A C 1
ATOM 754 O O . ARG A 1 93 ? -13.453 -7.230 -0.061 1.00 41.19 93 ARG A O 1
#

Sequence (93 aa):
MGKNRNCIVPGCDTGRFSSRGVKKEHPISLHGFPNESTWIETWKEVIPIDWNSKSHSININNAVICSRHFKKTDFRSDIYSDIQPSKKRRLNR

Secondary structure (DSSP, 8-state):
-PPPSSBSSTT-TTTGGGGTT---SSPPPEEEPPSSHHHHHHHHHHS-S-TT-TTS---TTT-EEEGGGS-GGGS-S---SSS----------

pLDDT: mean 70.07, std 17.04, range [36.94, 88.62]

Solvent-accessible surface area (backbone atoms only — not comparable to full-atom values): 6303 Å² total; per-residue (Å²): 137,81,68,52,71,44,34,64,53,80,92,47,59,77,24,73,51,69,81,68,80,64,84,64,96,61,88,78,51,74,41,63,66,64,92,51,66,71,57,43,51,54,50,55,73,73,41,92,60,71,84,79,39,85,91,53,80,75,57,59,90,37,35,20,41,44,52,85,83,49,60,80,80,36,47,72,81,87,64,93,47,106,63,89,76,96,72,84,72,65,83,83,135

InterPro domains:
  IPR006612 THAP-type zinc finger [PF05485] (7-92)
  IPR006612 THAP-type zinc finger [PS50950] (1-93)
  IPR038441 THAP-type zinc finger superfamily [G3DSA:6.20.210.20] (16-92)

Foldseek 3Di:
DAADLDAPAPPDCNSVCPPPPDPDPDDKDKAAQDPDVVSVVVVVVPRPDDCPDPVDPDDSRRHIHIPVVADPVQDPPPPPDPDDDDDDGDGDD

Organism: Lepeophtheirus salmonis (NCBI:txid72036)

Radius of gyration: 14.18 Å; Cα contacts (8 Å, |Δi|>4): 85; chains: 1; bounding box: 31×27×37 Å